Protein AF-A0A8S0GTN5-F1 (afdb_monomer)

Sequence (86 aa):
MLPYFLGCPSWSENAWREYLYPEDARPNDFLGLYCQVFNAVEGNTTFYARPAPGTVQRWAEIMPEHFRFTAKFPATSVTAATCASS

Radius of gyration: 13.86 Å; Cα contacts (8 Å, |Δi|>4): 83; chains: 1; bounding box: 37×36×32 Å

Structure (mmCIF, N/CA/C/O backbone):
data_AF-A0A8S0GTN5-F1
#
_entry.id   AF-A0A8S0GTN5-F1
#
loop_
_atom_site.group_PDB
_atom_site.id
_atom_site.type_symbol
_atom_site.label_atom_id
_atom_site.label_alt_id
_atom_site.label_comp_id
_atom_site.label_asym_id
_atom_site.label_entity_id
_atom_site.label_seq_id
_atom_site.pdbx_PDB_ins_code
_atom_site.Cartn_x
_atom_site.Cartn_y
_atom_site.Cartn_z
_atom_site.occupancy
_atom_site.B_iso_or_equiv
_atom_site.auth_seq_id
_atom_site.auth_comp_id
_atom_site.auth_asym_id
_atom_site.auth_atom_id
_atom_site.pdbx_PDB_model_num
ATOM 1 N N . MET A 1 1 ? -5.275 -15.502 14.805 1.00 60.22 1 MET A N 1
ATOM 2 C CA . MET A 1 1 ? -4.377 -14.416 14.357 1.00 60.22 1 MET A CA 1
ATOM 3 C C . MET A 1 1 ? -3.597 -13.941 15.571 1.00 60.22 1 MET A C 1
ATOM 5 O O . MET A 1 1 ? -4.195 -13.862 16.638 1.00 60.22 1 MET A O 1
ATOM 9 N N . LEU A 1 2 ? -2.287 -13.723 15.456 1.00 67.44 2 LEU A N 1
ATOM 10 C CA . LEU A 1 2 ? -1.482 -13.196 16.566 1.00 67.44 2 LEU A CA 1
ATOM 11 C C . LEU A 1 2 ? -1.898 -11.739 16.863 1.00 67.44 2 LEU A C 1
ATOM 13 O O . LEU A 1 2 ? -2.335 -11.055 15.938 1.00 67.44 2 LEU A O 1
ATOM 17 N N . PRO A 1 3 ? -1.775 -11.242 18.107 1.00 84.69 3 PRO A N 1
ATOM 18 C CA . PRO A 1 3 ? -2.296 -9.931 18.520 1.00 84.69 3 PRO A CA 1
ATOM 19 C C . PRO A 1 3 ? -1.438 -8.742 18.041 1.00 84.69 3 PRO A C 1
ATOM 21 O O . PRO A 1 3 ? -1.452 -7.681 18.660 1.00 84.69 3 PRO A O 1
ATOM 24 N N . TYR A 1 4 ? -0.662 -8.913 16.969 1.00 87.56 4 TYR A N 1
ATOM 25 C CA . TYR A 1 4 ? 0.327 -7.942 16.512 1.00 87.56 4 TYR A CA 1
ATOM 26 C C . TYR A 1 4 ? -0.000 -7.423 15.116 1.00 87.56 4 TYR A C 1
ATOM 28 O O . TYR A 1 4 ? -0.371 -8.184 14.219 1.00 87.56 4 TYR A O 1
ATOM 36 N N . PHE A 1 5 ? 0.202 -6.121 14.937 1.00 89.62 5 PHE A N 1
ATOM 37 C CA . PHE A 1 5 ? 0.159 -5.450 13.647 1.00 89.62 5 PHE A CA 1
ATOM 38 C C . PHE A 1 5 ? 1.588 -5.126 13.218 1.00 89.62 5 PHE A C 1
ATOM 40 O O . PHE A 1 5 ? 2.297 -4.401 13.912 1.00 89.62 5 PHE A O 1
ATOM 47 N N . LEU A 1 6 ? 2.013 -5.706 12.100 1.00 92.69 6 LEU A N 1
ATOM 48 C CA . LEU A 1 6 ? 3.337 -5.548 11.518 1.00 92.69 6 LEU A CA 1
ATOM 49 C C . LEU A 1 6 ? 3.210 -4.806 10.194 1.00 92.69 6 LEU A C 1
ATOM 51 O O . LEU A 1 6 ? 2.359 -5.130 9.363 1.00 92.69 6 LEU A O 1
ATOM 55 N N . GLY A 1 7 ? 4.074 -3.815 10.014 1.00 92.19 7 GLY A N 1
ATOM 56 C CA . GLY A 1 7 ? 4.056 -2.960 8.847 1.00 92.19 7 GLY A CA 1
ATOM 57 C C . GLY A 1 7 ? 5.205 -1.966 8.810 1.00 9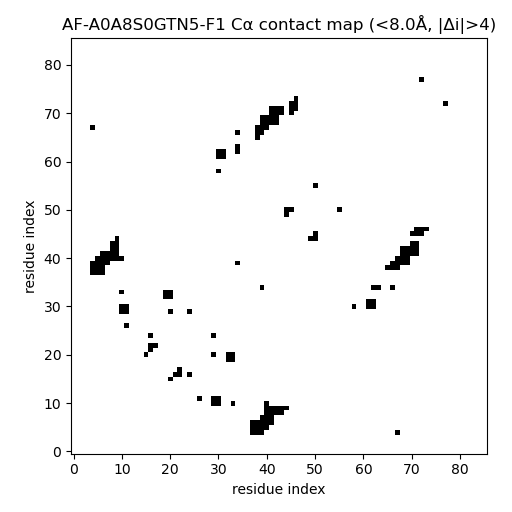2.19 7 GLY A C 1
ATOM 58 O O . GLY A 1 7 ? 5.998 -1.860 9.745 1.00 92.19 7 GLY A O 1
ATOM 59 N N . CYS A 1 8 ? 5.254 -1.221 7.716 1.00 91.44 8 CYS A N 1
ATOM 60 C CA . CYS A 1 8 ? 6.268 -0.241 7.380 1.00 91.44 8 CYS A CA 1
ATOM 61 C C . CYS A 1 8 ? 5.665 1.176 7.278 1.00 91.44 8 CYS A C 1
ATOM 63 O O . CYS A 1 8 ? 4.448 1.328 7.142 1.00 91.44 8 CYS A O 1
ATOM 65 N N . PRO A 1 9 ? 6.510 2.225 7.300 1.00 88.62 9 PRO A N 1
ATOM 66 C CA . PRO A 1 9 ? 6.115 3.634 7.134 1.00 88.62 9 PRO A CA 1
ATOM 67 C C . PRO A 1 9 ? 5.614 4.026 5.732 1.00 88.62 9 PRO A C 1
ATOM 69 O O . PRO A 1 9 ? 5.326 5.201 5.486 1.00 88.62 9 PRO A O 1
ATOM 72 N N . SER A 1 10 ? 5.582 3.082 4.793 1.00 89.25 10 SER A N 1
ATOM 73 C CA . SER A 1 10 ? 5.075 3.249 3.434 1.00 89.25 10 SER A CA 1
ATOM 74 C C . SER A 1 10 ? 4.880 1.871 2.801 1.00 89.25 10 SER A C 1
ATOM 76 O O . SER A 1 10 ? 5.498 0.903 3.236 1.00 89.25 10 SER A O 1
ATOM 78 N N . TRP A 1 11 ? 4.051 1.791 1.763 1.00 91.19 11 TRP A N 1
ATOM 79 C CA . TRP A 1 11 ? 3.973 0.639 0.856 1.00 91.19 11 TRP A CA 1
ATOM 80 C C . TRP A 1 11 ? 4.537 0.966 -0.537 1.00 91.19 11 TRP A C 1
ATOM 82 O O . TRP A 1 11 ? 4.716 0.079 -1.365 1.00 91.19 11 TRP A O 1
ATOM 92 N N . SER A 1 12 ? 4.814 2.237 -0.832 1.00 89.94 12 SER A N 1
ATOM 93 C CA . SER A 1 12 ? 5.201 2.697 -2.167 1.00 89.94 12 SER A CA 1
ATOM 94 C C . SER A 1 12 ? 6.718 2.815 -2.339 1.00 89.94 12 SER A C 1
ATOM 96 O O . SER A 1 12 ? 7.205 3.849 -2.794 1.00 89.94 12 SER A O 1
ATOM 98 N N . GLU A 1 13 ? 7.465 1.789 -1.933 1.00 89.19 13 GLU A N 1
ATOM 99 C CA . GLU A 1 13 ? 8.928 1.772 -2.012 1.00 89.19 13 GLU A CA 1
ATOM 100 C C . GLU A 1 13 ? 9.399 0.966 -3.232 1.00 89.19 13 GLU A C 1
ATOM 102 O O . GLU A 1 13 ? 9.105 -0.222 -3.361 1.00 89.19 13 GLU A O 1
ATOM 107 N N . ASN A 1 14 ? 10.130 1.612 -4.146 1.00 88.62 14 ASN A N 1
ATOM 108 C CA . ASN A 1 14 ? 10.611 0.961 -5.369 1.00 88.62 14 ASN A CA 1
ATOM 109 C C . ASN A 1 14 ? 11.764 -0.005 -5.095 1.00 88.62 14 ASN A C 1
ATOM 111 O O . ASN A 1 14 ? 11.926 -0.964 -5.846 1.00 88.62 14 ASN A O 1
ATOM 115 N N . ALA A 1 15 ? 12.528 0.208 -4.020 1.00 90.50 15 ALA A N 1
ATOM 116 C CA . ALA A 1 15 ? 13.612 -0.689 -3.623 1.00 90.50 15 ALA A CA 1
ATOM 117 C C . ALA A 1 15 ? 13.134 -2.108 -3.256 1.00 90.50 15 ALA A C 1
ATOM 119 O O . ALA A 1 15 ? 13.950 -3.007 -3.086 1.00 90.50 15 ALA A O 1
ATOM 120 N N . TRP A 1 16 ? 11.822 -2.321 -3.115 1.00 93.12 16 TRP A N 1
ATOM 121 C CA . TRP A 1 16 ? 11.241 -3.625 -2.798 1.00 93.12 16 TRP A CA 1
ATOM 122 C C . TRP A 1 16 ? 10.876 -4.467 -4.023 1.00 93.12 16 TRP A C 1
ATOM 124 O O . TRP A 1 16 ? 10.414 -5.601 -3.863 1.00 93.12 16 TRP A O 1
ATOM 134 N N . ARG A 1 17 ? 11.083 -3.944 -5.236 1.00 93.56 17 ARG A N 1
ATOM 135 C CA . ARG A 1 17 ? 11.035 -4.757 -6.459 1.00 93.56 17 ARG A CA 1
ATOM 136 C C . ARG A 1 17 ? 12.039 -5.901 -6.357 1.00 93.56 17 ARG A C 1
ATOM 138 O O . ARG A 1 17 ? 13.075 -5.750 -5.722 1.00 93.56 17 ARG A O 1
ATOM 145 N N . GLU A 1 18 ? 11.681 -7.043 -6.932 1.00 91.62 18 GLU A N 1
ATOM 146 C CA . GLU A 1 18 ? 12.428 -8.311 -6.898 1.00 91.62 18 GLU A CA 1
ATOM 147 C C . GLU A 1 18 ?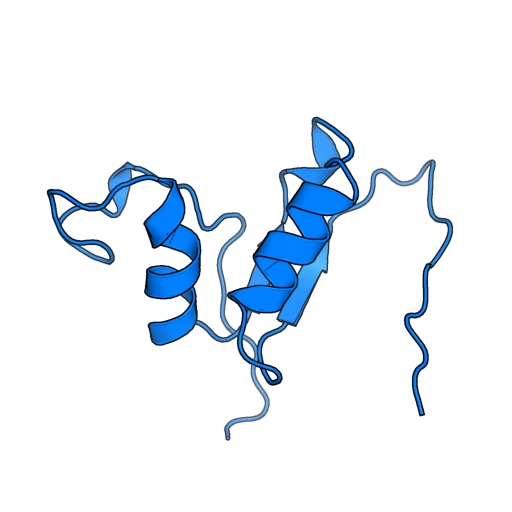 12.492 -9.004 -5.521 1.00 91.62 18 GLU A C 1
ATOM 149 O O . GLU A 1 18 ? 12.854 -10.177 -5.451 1.00 91.62 18 GLU A O 1
ATOM 154 N N . TYR A 1 19 ? 12.073 -8.337 -4.436 1.00 90.94 19 TYR A N 1
ATOM 155 C CA . TYR A 1 19 ? 12.027 -8.909 -3.084 1.00 90.94 19 TYR A CA 1
ATOM 156 C C . TYR A 1 19 ? 10.596 -9.107 -2.573 1.00 90.94 19 TYR A C 1
ATOM 158 O O . TYR A 1 19 ? 10.185 -10.226 -2.276 1.00 90.94 19 TYR A O 1
ATOM 166 N N . LEU A 1 20 ? 9.838 -8.013 -2.452 1.00 92.75 20 LEU A N 1
ATOM 167 C CA . LEU A 1 20 ? 8.444 -8.013 -1.994 1.00 92.75 20 LEU A CA 1
ATOM 168 C C . LEU A 1 20 ? 7.470 -7.91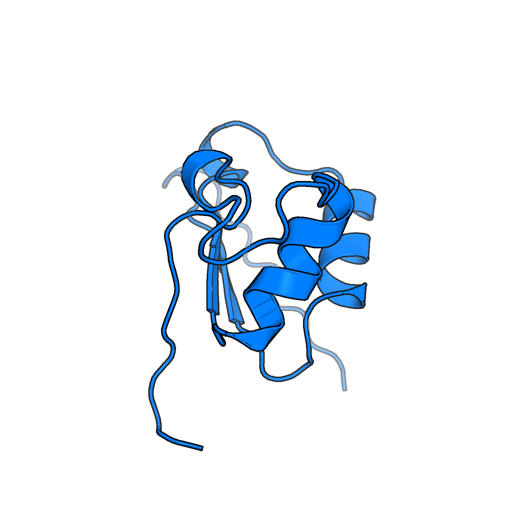1 -3.170 1.00 92.75 20 LEU A C 1
ATOM 170 O O . LEU A 1 20 ? 6.358 -8.430 -3.106 1.00 92.75 20 LEU A O 1
ATOM 174 N N . TYR A 1 21 ? 7.882 -7.220 -4.234 1.00 94.69 21 TYR A N 1
ATOM 175 C CA . TYR A 1 21 ? 7.085 -6.990 -5.433 1.00 94.69 21 TYR A CA 1
ATOM 176 C C . TYR A 1 21 ? 7.740 -7.656 -6.644 1.00 94.69 21 TYR A C 1
ATOM 178 O O . TYR A 1 21 ? 8.966 -7.627 -6.749 1.00 94.69 21 TYR A O 1
ATOM 186 N N . PRO A 1 22 ? 6.960 -8.195 -7.596 1.00 94.81 22 PRO A N 1
ATOM 187 C CA . PRO A 1 22 ? 7.483 -8.572 -8.906 1.00 94.81 22 PRO A CA 1
ATOM 188 C C . PRO A 1 22 ? 8.246 -7.418 -9.572 1.00 94.81 22 PRO A C 1
ATOM 190 O O . PRO A 1 22 ? 7.916 -6.246 -9.370 1.00 94.81 22 PRO A O 1
ATOM 193 N N . GLU A 1 23 ? 9.255 -7.748 -10.377 1.00 93.19 23 GLU A N 1
ATOM 194 C CA . GLU A 1 23 ? 10.091 -6.768 -11.087 1.00 93.19 23 GLU A CA 1
ATOM 195 C C . GLU A 1 23 ? 9.242 -5.799 -11.934 1.00 93.19 23 GLU A C 1
ATOM 197 O O . GLU A 1 23 ? 9.430 -4.580 -11.892 1.00 93.19 23 GLU A O 1
ATOM 202 N N . ASP A 1 24 ? 8.220 -6.330 -12.608 1.00 93.38 24 ASP A N 1
ATOM 203 C CA . ASP A 1 24 ? 7.303 -5.629 -13.509 1.00 93.38 24 ASP A CA 1
ATOM 204 C C . ASP A 1 24 ? 6.069 -5.018 -12.816 1.00 93.38 24 ASP A C 1
ATOM 206 O O . ASP A 1 24 ? 5.209 -4.424 -13.473 1.00 93.38 24 ASP A O 1
ATOM 210 N N . ALA A 1 25 ? 5.974 -5.104 -11.484 1.00 93.38 25 ALA A N 1
ATOM 211 C CA . ALA A 1 25 ? 4.812 -4.626 -10.742 1.00 93.38 25 ALA A CA 1
ATOM 212 C C . ALA A 1 25 ? 4.571 -3.123 -10.956 1.00 93.38 25 ALA A C 1
ATOM 214 O O . ALA A 1 25 ? 5.477 -2.289 -10.835 1.00 93.38 25 ALA A O 1
ATOM 215 N N . ARG A 1 26 ? 3.329 -2.725 -11.238 1.00 93.25 26 ARG A N 1
ATOM 216 C CA . ARG A 1 26 ? 3.010 -1.302 -11.414 1.00 93.25 26 ARG A CA 1
ATOM 217 C C . ARG A 1 26 ? 2.775 -0.662 -10.043 1.00 93.25 26 ARG A C 1
ATOM 219 O O . ARG A 1 26 ? 2.279 -1.333 -9.141 1.00 93.25 26 ARG A O 1
ATOM 226 N N . PRO A 1 27 ? 3.018 0.651 -9.876 1.00 89.31 27 PRO A N 1
ATOM 227 C CA . PRO A 1 27 ? 2.800 1.329 -8.593 1.00 89.31 27 PRO A CA 1
ATOM 228 C C . PRO A 1 27 ? 1.390 1.148 -8.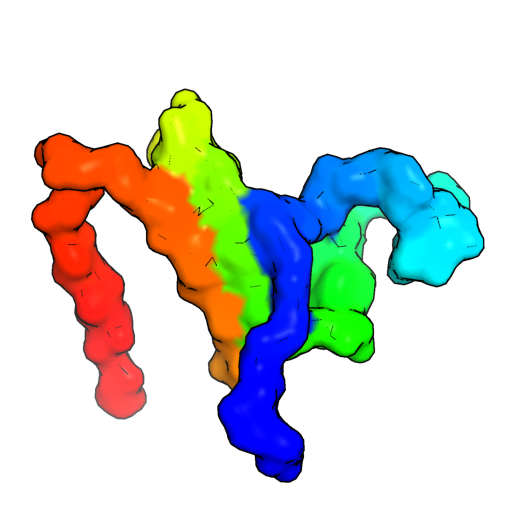005 1.00 89.31 27 PRO A C 1
ATOM 230 O O . PRO A 1 27 ? 1.227 1.069 -6.791 1.00 89.31 27 PRO A O 1
ATOM 233 N N . ASN A 1 28 ? 0.366 1.037 -8.859 1.00 89.69 28 ASN A N 1
ATOM 234 C CA . ASN A 1 28 ? -1.015 0.800 -8.424 1.00 89.69 28 ASN A CA 1
ATOM 235 C C . ASN A 1 28 ? -1.246 -0.604 -7.843 1.00 89.69 28 ASN A C 1
ATOM 237 O O . ASN A 1 28 ? -2.224 -0.794 -7.125 1.00 89.69 28 ASN A O 1
ATOM 241 N N . ASP A 1 29 ? -0.368 -1.561 -8.142 1.00 92.94 29 ASP A N 1
ATOM 242 C CA . ASP A 1 29 ? -0.463 -2.942 -7.669 1.00 92.94 29 ASP A CA 1
ATOM 243 C C . ASP A 1 29 ? 0.237 -3.114 -6.300 1.00 92.94 29 ASP A C 1
ATOM 245 O O . ASP A 1 29 ? -0.058 -4.051 -5.560 1.00 92.94 29 ASP A O 1
ATOM 249 N N . PHE A 1 30 ? 1.116 -2.177 -5.915 1.00 94.19 30 PHE A N 1
ATOM 250 C CA . PHE A 1 30 ? 1.943 -2.263 -4.703 1.00 94.19 30 PHE A CA 1
ATOM 251 C C . PHE A 1 30 ? 1.137 -2.417 -3.418 1.00 94.19 30 PHE A C 1
ATOM 253 O O . PHE A 1 30 ? 1.501 -3.225 -2.574 1.00 94.19 30 PHE A O 1
ATOM 260 N N . LEU A 1 31 ? 0.036 -1.676 -3.264 1.00 93.31 31 LEU A N 1
ATOM 261 C CA . LEU A 1 31 ? -0.784 -1.776 -2.056 1.00 93.31 31 LEU A CA 1
ATOM 262 C C . LEU A 1 31 ? -1.368 -3.187 -1.895 1.00 93.31 31 LEU A C 1
ATOM 264 O O . LEU A 1 31 ? -1.307 -3.760 -0.813 1.00 93.31 31 LEU A O 1
ATOM 268 N N . GLY A 1 32 ? -1.884 -3.759 -2.985 1.00 94.69 32 GLY A N 1
ATOM 269 C CA . GLY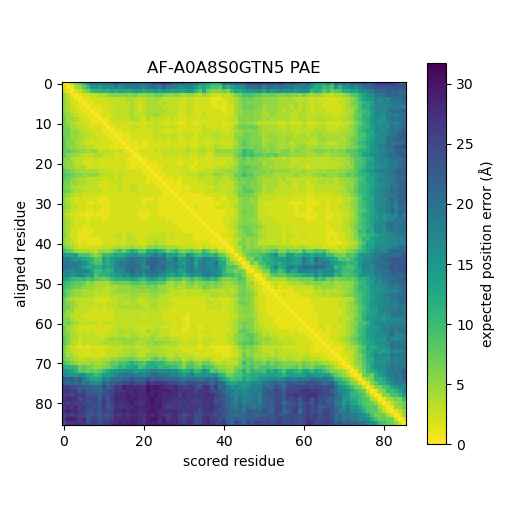 A 1 32 ? -2.446 -5.107 -2.970 1.00 94.69 32 GLY A CA 1
ATOM 270 C C . GLY A 1 32 ? -1.387 -6.170 -2.685 1.00 94.69 32 GLY A C 1
ATOM 271 O O . GLY A 1 32 ? -1.643 -7.087 -1.912 1.00 94.69 32 GLY A O 1
ATOM 272 N N . LEU A 1 33 ? -0.188 -6.029 -3.259 1.00 95.44 33 LEU A N 1
ATOM 273 C CA . LEU A 1 33 ? 0.947 -6.919 -2.986 1.00 95.44 33 LEU A CA 1
ATOM 274 C C . LEU A 1 33 ? 1.415 -6.807 -1.530 1.00 95.44 33 LEU A C 1
ATOM 276 O O . LEU A 1 33 ? 1.632 -7.810 -0.858 1.00 95.44 33 LEU A O 1
ATOM 280 N N . TYR A 1 34 ? 1.504 -5.587 -1.011 1.00 95.31 34 TYR A N 1
ATOM 281 C CA . TYR A 1 34 ? 1.909 -5.316 0.362 1.00 95.31 34 TYR A CA 1
ATOM 282 C C . TYR A 1 34 ? 0.951 -5.949 1.387 1.00 95.31 34 TYR A C 1
ATOM 284 O O . TYR A 1 34 ? 1.398 -6.575 2.351 1.00 95.31 34 TYR A O 1
ATOM 292 N N . CYS A 1 35 ? -0.364 -5.855 1.156 1.00 94.38 35 CYS A N 1
ATOM 293 C CA . CYS A 1 35 ? -1.393 -6.455 2.015 1.00 94.38 35 CYS A CA 1
ATOM 294 C C . CYS A 1 35 ? -1.354 -7.993 2.071 1.00 94.38 35 CYS A C 1
ATOM 296 O O . CYS A 1 35 ? -1.993 -8.575 2.944 1.00 94.38 35 CYS A O 1
ATOM 298 N N . GLN A 1 36 ? -0.630 -8.665 1.168 1.00 93.75 36 GLN A N 1
ATOM 299 C CA . GLN A 1 36 ? -0.456 -10.124 1.220 1.00 93.75 36 GLN A CA 1
ATOM 300 C C . GLN A 1 36 ? 0.582 -10.554 2.263 1.00 93.75 36 GLN A C 1
ATOM 302 O O . GLN A 1 36 ? 0.568 -11.701 2.703 1.00 93.75 36 GLN A O 1
ATOM 307 N N . VAL A 1 37 ? 1.479 -9.645 2.658 1.00 93.75 37 VAL A N 1
ATOM 308 C CA . VAL A 1 37 ? 2.605 -9.936 3.558 1.00 93.75 37 VAL A CA 1
ATOM 309 C C . VAL A 1 37 ? 2.421 -9.268 4.917 1.00 93.75 37 VAL A C 1
ATOM 311 O O . VAL A 1 37 ? 2.709 -9.868 5.952 1.00 93.75 37 VAL A O 1
ATOM 314 N N . PHE A 1 38 ? 1.908 -8.039 4.926 1.00 93.56 38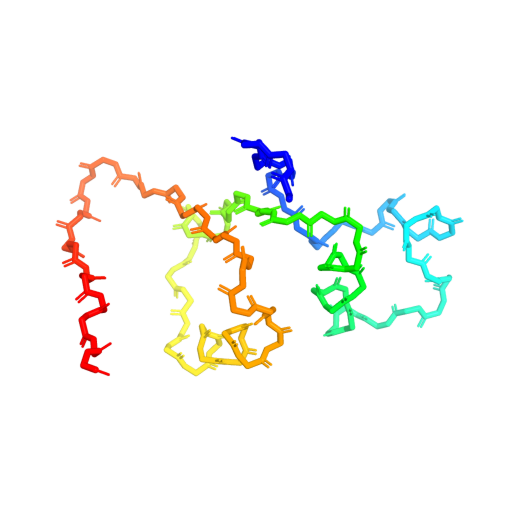 PHE A N 1
ATOM 315 C CA . PHE A 1 38 ? 1.707 -7.242 6.131 1.00 93.56 38 PHE A CA 1
ATOM 316 C C . PHE A 1 38 ? 0.224 -7.042 6.433 1.00 93.56 38 PHE A C 1
ATOM 318 O O . PHE A 1 38 ? -0.618 -7.029 5.539 1.00 93.56 38 PHE A O 1
ATOM 325 N N . ASN A 1 39 ? -0.093 -6.824 7.709 1.00 92.88 39 ASN A N 1
ATOM 326 C CA . ASN A 1 39 ? -1.454 -6.541 8.173 1.00 92.88 39 ASN A CA 1
ATOM 327 C C . ASN A 1 39 ? -1.642 -5.089 8.639 1.00 92.88 39 ASN A C 1
ATOM 329 O O . ASN A 1 39 ? -2.738 -4.721 9.066 1.00 92.88 39 ASN A O 1
ATOM 333 N N . ALA A 1 40 ? -0.599 -4.261 8.559 1.00 93.12 40 ALA A N 1
ATOM 334 C CA . ALA A 1 40 ? -0.714 -2.835 8.789 1.00 93.12 40 ALA A CA 1
ATOM 335 C C . ALA A 1 40 ? 0.258 -2.010 7.944 1.00 93.12 40 ALA A C 1
ATOM 337 O O . ALA A 1 40 ? 1.274 -2.501 7.446 1.00 93.12 40 ALA A O 1
ATOM 338 N N . VAL A 1 41 ? -0.045 -0.723 7.810 1.00 91.94 41 VAL A N 1
ATOM 339 C CA . VAL A 1 41 ? 0.876 0.264 7.246 1.00 91.94 41 VAL A CA 1
ATOM 340 C C . VAL A 1 41 ? 0.731 1.592 7.967 1.00 91.94 41 VAL A C 1
ATOM 342 O O . VAL A 1 41 ? -0.377 2.021 8.298 1.00 91.94 41 VAL A O 1
ATOM 345 N N . GLU A 1 42 ? 1.855 2.252 8.209 1.00 88.25 42 GLU A N 1
ATOM 346 C CA . GLU A 1 42 ? 1.865 3.627 8.678 1.00 88.25 42 GLU A CA 1
ATOM 347 C C . GLU A 1 42 ? 1.922 4.539 7.448 1.00 88.25 42 GLU A C 1
ATOM 349 O O . GLU A 1 42 ? 2.913 4.575 6.731 1.00 88.25 42 GLU A O 1
ATOM 354 N N . GLY A 1 43 ? 0.839 5.253 7.157 1.00 75.12 43 GLY A N 1
ATOM 355 C CA . GLY A 1 43 ? 0.781 6.189 6.043 1.00 75.12 43 GLY A CA 1
ATOM 356 C C . GLY A 1 43 ? 1.479 7.501 6.392 1.00 75.12 43 GLY A C 1
ATOM 357 O O . GLY A 1 43 ? 0.870 8.374 7.008 1.00 75.12 43 GLY A O 1
ATOM 358 N N . ASN A 1 44 ? 2.730 7.678 5.957 1.00 67.19 44 ASN A N 1
ATOM 359 C CA . ASN A 1 44 ? 3.429 8.971 6.038 1.00 67.19 44 ASN A CA 1
ATOM 360 C C . ASN A 1 44 ? 3.034 9.956 4.930 1.00 67.19 44 ASN A C 1
ATOM 362 O O . ASN A 1 44 ? 3.421 11.121 4.950 1.00 67.19 44 ASN A O 1
ATOM 366 N N . THR A 1 45 ? 2.227 9.530 3.961 1.00 54.25 45 THR A N 1
ATOM 367 C CA . THR A 1 45 ? 1.758 10.394 2.872 1.00 54.25 45 THR A CA 1
ATOM 368 C C . THR A 1 45 ? 0.849 11.528 3.358 1.00 54.25 45 THR A C 1
ATOM 370 O O . THR A 1 45 ? 0.857 12.596 2.750 1.00 54.25 45 THR A O 1
ATOM 373 N N . THR A 1 46 ? 0.137 11.365 4.484 1.00 52.78 46 THR A N 1
ATOM 374 C CA . THR A 1 46 ? -0.655 12.448 5.107 1.00 52.78 46 THR A CA 1
ATOM 375 C C . THR A 1 46 ? 0.191 13.585 5.675 1.00 52.78 46 THR A C 1
ATOM 377 O O . THR A 1 46 ? -0.353 14.654 5.941 1.00 52.78 46 THR A O 1
ATOM 380 N N . PHE A 1 47 ? 1.505 13.396 5.831 1.00 50.22 47 PHE A N 1
ATOM 381 C CA . PHE A 1 47 ? 2.413 14.454 6.275 1.00 50.22 47 PHE A CA 1
ATOM 382 C C . PHE A 1 47 ? 2.715 15.481 5.170 1.00 50.22 47 PHE A C 1
ATOM 384 O O . PHE A 1 47 ? 2.993 16.636 5.481 1.00 50.22 47 PHE A O 1
ATOM 391 N N . TYR A 1 48 ? 2.635 15.081 3.893 1.00 51.38 48 TYR A N 1
ATOM 392 C CA . TYR A 1 48 ? 3.014 15.924 2.748 1.00 51.38 48 TYR A CA 1
ATOM 393 C C . TYR A 1 48 ? 1.814 16.459 1.957 1.00 51.38 48 TYR A C 1
ATOM 395 O O . TYR A 1 48 ? 1.878 17.567 1.428 1.00 51.38 48 TYR A O 1
ATOM 403 N N . ALA A 1 49 ? 0.711 15.707 1.884 1.00 61.78 49 ALA A N 1
ATOM 404 C CA . ALA A 1 49 ? -0.530 16.164 1.266 1.00 61.78 49 ALA A CA 1
ATOM 405 C C . ALA A 1 49 ? -1.735 15.397 1.822 1.00 61.78 49 ALA A C 1
ATOM 407 O O . ALA A 1 49 ? -1.681 14.187 2.039 1.00 61.78 49 ALA A O 1
ATOM 408 N N . ARG A 1 50 ? -2.865 16.089 2.004 1.00 71.44 50 ARG A N 1
ATOM 409 C CA . ARG A 1 50 ? -4.138 15.431 2.313 1.00 71.44 50 ARG A CA 1
ATOM 410 C C . ARG A 1 50 ? -4.612 14.682 1.056 1.00 71.44 50 ARG A C 1
ATOM 412 O O . ARG A 1 50 ? -4.904 15.356 0.066 1.00 71.44 50 ARG A O 1
ATOM 419 N N . PRO A 1 51 ? -4.694 13.337 1.057 1.00 77.38 51 PRO A N 1
ATOM 420 C CA . PRO A 1 51 ? -5.163 12.601 -0.112 1.00 77.38 51 PRO A CA 1
ATOM 421 C C . PRO A 1 51 ? -6.610 12.988 -0.434 1.00 77.38 51 PRO A C 1
ATOM 423 O O . PRO A 1 51 ? -7.404 13.296 0.461 1.00 77.38 51 PRO A O 1
ATOM 426 N N . ALA A 1 52 ? -6.960 12.979 -1.719 1.00 84.00 52 ALA A N 1
ATOM 427 C CA . ALA A 1 52 ? -8.340 13.194 -2.131 1.00 84.00 52 ALA A CA 1
ATOM 428 C C . ALA A 1 52 ? -9.234 12.058 -1.588 1.00 84.00 52 ALA A C 1
ATOM 430 O O . ALA A 1 52 ? -8.774 10.915 -1.512 1.00 84.00 52 ALA A O 1
ATOM 431 N N . PRO A 1 53 ? -10.516 12.321 -1.264 1.00 84.94 53 PRO A N 1
ATOM 432 C CA . PRO A 1 53 ? -11.423 11.291 -0.753 1.00 84.94 53 PRO A CA 1
ATOM 433 C C . PRO A 1 53 ? -11.496 10.041 -1.641 1.00 84.94 53 PRO A C 1
ATOM 435 O O . PRO A 1 53 ? -11.442 8.927 -1.132 1.00 84.94 53 PRO A O 1
ATOM 438 N N . GLY A 1 54 ? -11.511 10.215 -2.969 1.00 87.88 54 GLY A N 1
ATOM 439 C CA . GLY A 1 54 ? -11.526 9.092 -3.915 1.00 87.88 54 GLY A CA 1
ATOM 440 C C . GLY A 1 54 ? -10.261 8.225 -3.872 1.00 87.88 54 GLY A C 1
ATOM 441 O O . GLY A 1 54 ? -10.326 7.023 -4.106 1.00 87.88 54 GLY A O 1
ATOM 442 N N . THR A 1 55 ? -9.108 8.801 -3.518 1.00 86.00 55 THR A N 1
ATOM 443 C CA . THR A 1 55 ? -7.868 8.038 -3.321 1.00 86.00 55 THR A CA 1
ATOM 444 C C . THR A 1 55 ? -7.962 7.161 -2.076 1.00 86.00 55 THR A C 1
ATOM 446 O O . THR A 1 55 ? -7.611 5.987 -2.132 1.00 86.00 55 THR A O 1
ATOM 449 N N . VAL A 1 56 ? -8.480 7.712 -0.973 1.00 86.81 56 VAL A N 1
ATOM 450 C CA . VAL A 1 56 ? -8.683 6.963 0.278 1.00 86.81 56 VAL A CA 1
ATOM 451 C C . VAL A 1 56 ? -9.698 5.840 0.079 1.00 86.81 56 VAL A C 1
ATOM 453 O O . VAL A 1 56 ? -9.459 4.722 0.526 1.00 86.81 56 VAL A O 1
ATOM 456 N N . GLN A 1 57 ? -10.789 6.109 -0.642 1.00 89.62 57 GLN A N 1
ATOM 457 C CA . GLN A 1 57 ? -11.789 5.097 -0.978 1.00 89.62 57 GLN A CA 1
ATOM 458 C C . GLN A 1 57 ? -11.173 3.939 -1.770 1.00 89.62 57 GLN A C 1
ATOM 460 O O . GLN A 1 57 ? -11.343 2.783 -1.397 1.00 89.62 57 GLN A O 1
ATOM 465 N N . ARG A 1 58 ? -10.373 4.239 -2.799 1.00 89.88 58 ARG A N 1
ATOM 466 C CA . ARG A 1 58 ? -9.676 3.207 -3.574 1.00 89.88 58 ARG A CA 1
ATOM 467 C C . ARG A 1 58 ? -8.729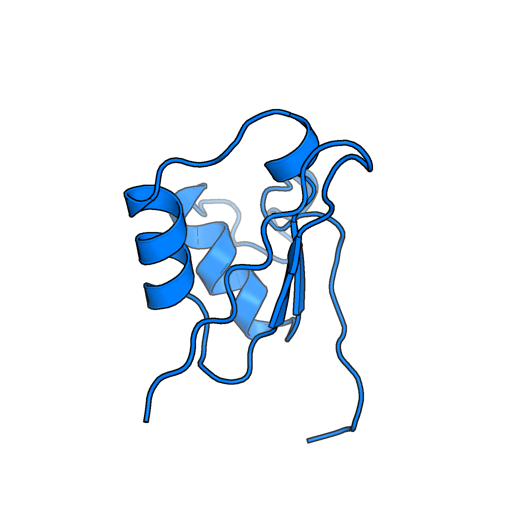 2.367 -2.715 1.00 89.88 58 ARG A C 1
ATOM 469 O O . ARG A 1 58 ? -8.603 1.170 -2.940 1.00 89.88 58 ARG A O 1
ATOM 476 N N . TRP A 1 59 ? -8.036 2.971 -1.750 1.00 90.75 59 TRP A N 1
ATOM 477 C CA . TRP A 1 59 ? -7.199 2.203 -0.825 1.00 90.75 59 TRP A CA 1
ATOM 478 C C . TRP A 1 59 ? -8.032 1.272 0.050 1.00 90.75 59 TRP A C 1
ATOM 480 O O . TRP A 1 59 ? -7.662 0.113 0.201 1.00 90.75 59 TRP A O 1
ATOM 490 N N . ALA A 1 60 ? -9.163 1.754 0.569 1.00 90.00 60 ALA A N 1
ATOM 491 C CA . ALA A 1 60 ? -10.084 0.947 1.364 1.00 90.00 60 ALA A CA 1
ATOM 492 C C . ALA A 1 60 ? -10.669 -0.236 0.570 1.00 90.00 60 ALA A C 1
ATOM 494 O O . ALA A 1 60 ? -10.858 -1.301 1.138 1.00 90.00 60 ALA A O 1
ATOM 495 N N . GLU A 1 61 ? -10.900 -0.078 -0.736 1.00 93.94 61 GLU A N 1
ATOM 496 C CA . GLU A 1 61 ? -11.351 -1.166 -1.620 1.00 93.94 61 GLU A CA 1
ATOM 497 C C . GLU A 1 61 ? -10.278 -2.246 -1.852 1.00 93.94 61 GLU A C 1
ATOM 499 O O . GLU A 1 61 ? -10.609 -3.396 -2.130 1.00 93.94 61 GLU A O 1
ATOM 504 N N . ILE A 1 62 ? -8.993 -1.887 -1.757 1.00 93.88 62 ILE A N 1
ATOM 505 C CA . ILE A 1 62 ? -7.865 -2.812 -1.958 1.00 93.88 62 ILE A CA 1
A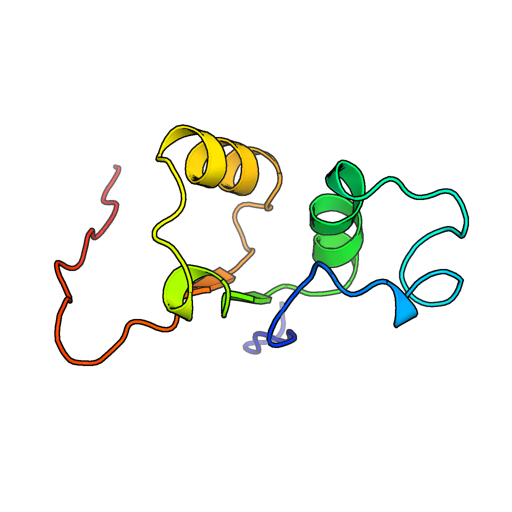TOM 506 C C . ILE A 1 62 ? -7.466 -3.495 -0.643 1.00 93.88 62 ILE A C 1
ATOM 508 O O . ILE A 1 62 ? -7.083 -4.665 -0.642 1.00 93.88 62 ILE A O 1
ATOM 512 N N . MET A 1 63 ? -7.506 -2.763 0.472 1.00 93.00 63 MET A N 1
ATOM 513 C CA . MET A 1 63 ? -7.098 -3.265 1.781 1.00 93.00 63 MET A CA 1
ATOM 514 C C . MET A 1 63 ? -8.123 -4.275 2.325 1.00 93.00 63 MET A C 1
ATOM 516 O O . MET A 1 63 ? -9.310 -3.963 2.400 1.00 93.00 63 MET A O 1
ATOM 520 N N . PRO A 1 64 ? -7.691 -5.463 2.780 1.00 92.06 64 PRO A N 1
ATOM 521 C CA . PRO A 1 64 ? -8.575 -6.397 3.471 1.00 92.06 64 PRO A CA 1
ATOM 522 C C . PRO A 1 64 ? -9.182 -5.796 4.747 1.00 92.06 64 PRO A C 1
ATOM 524 O O . PRO A 1 64 ? -8.545 -4.998 5.427 1.00 92.06 64 PRO A O 1
ATOM 527 N N . GLU A 1 65 ? -10.362 -6.265 5.158 1.00 90.00 65 GLU A N 1
ATOM 528 C CA . GLU A 1 65 ? -11.088 -5.772 6.349 1.00 90.00 65 GLU A CA 1
ATOM 529 C C . GLU A 1 65 ? -10.259 -5.809 7.656 1.00 90.00 65 GLU A C 1
ATOM 531 O O . GLU A 1 65 ? -10.374 -4.957 8.545 1.00 90.00 65 GLU A O 1
ATOM 536 N N . HIS A 1 66 ? -9.373 -6.797 7.784 1.00 87.75 66 HIS A N 1
ATOM 537 C CA . HIS A 1 66 ? -8.506 -6.962 8.952 1.00 87.75 66 HIS A CA 1
ATOM 538 C C . HIS A 1 66 ? -7.243 -6.088 8.908 1.00 87.75 66 HIS A C 1
ATOM 540 O O . HIS A 1 66 ? -6.522 -6.005 9.904 1.00 87.75 66 HIS A O 1
ATOM 546 N N . PHE A 1 67 ? -6.960 -5.450 7.774 1.00 91.81 67 PHE A N 1
ATOM 547 C CA . PHE A 1 67 ? -5.798 -4.596 7.601 1.00 91.81 67 PHE A CA 1
ATOM 548 C C . PHE A 1 67 ? -5.976 -3.290 8.385 1.00 91.81 67 PHE A C 1
ATOM 550 O O . PHE A 1 67 ? -7.094 -2.803 8.590 1.00 91.81 67 PHE A O 1
ATOM 557 N N . ARG A 1 68 ? -4.875 -2.721 8.882 1.00 90.19 68 ARG A N 1
ATOM 558 C CA . ARG A 1 68 ? -4.900 -1.473 9.654 1.00 90.19 68 ARG A CA 1
ATOM 559 C C . ARG A 1 68 ? -4.044 -0.399 9.005 1.00 90.19 68 ARG A C 1
ATOM 561 O O . ARG A 1 68 ? -2.852 -0.572 8.779 1.00 90.19 68 ARG A O 1
ATOM 568 N N . PHE A 1 69 ? -4.668 0.742 8.749 1.00 87.94 69 PHE A N 1
ATOM 569 C CA . PHE A 1 69 ? -3.997 1.930 8.251 1.00 87.94 69 PHE A CA 1
ATOM 570 C C . PHE A 1 69 ? -3.802 2.931 9.389 1.00 87.94 69 PHE A C 1
ATOM 572 O O . PHE A 1 69 ? -4.774 3.385 9.993 1.00 87.94 69 PHE A O 1
ATOM 579 N N . THR A 1 70 ? -2.553 3.298 9.661 1.00 85.25 70 THR A N 1
ATOM 580 C CA . THR A 1 70 ? -2.204 4.276 10.694 1.00 85.25 70 THR A CA 1
ATOM 581 C C . THR A 1 70 ? -1.727 5.556 10.025 1.00 85.25 70 THR A C 1
ATOM 583 O O . THR A 1 70 ? -0.609 5.624 9.526 1.00 85.25 70 THR A O 1
ATOM 586 N N . ALA A 1 71 ? -2.568 6.587 9.999 1.00 75.81 71 ALA A N 1
ATOM 587 C CA . ALA A 1 71 ? -2.178 7.893 9.478 1.00 75.81 71 ALA A CA 1
ATOM 588 C C . ALA A 1 71 ? -1.389 8.675 10.532 1.00 75.81 71 ALA A C 1
ATOM 590 O O . ALA A 1 71 ? -1.864 8.865 11.655 1.00 75.81 71 ALA A O 1
ATOM 591 N N . LYS A 1 72 ? -0.217 9.195 10.161 1.00 67.31 72 LYS A N 1
ATOM 592 C CA . LYS A 1 72 ? 0.429 10.241 10.955 1.00 67.31 72 LYS A CA 1
ATOM 593 C C . LYS A 1 72 ? -0.169 11.597 10.579 1.00 67.31 72 LYS A C 1
ATOM 595 O O . LYS A 1 72 ? -0.125 11.994 9.413 1.00 67.31 72 LYS A O 1
ATOM 600 N N . PHE A 1 73 ? -0.725 12.298 11.566 1.00 60.06 73 PHE A N 1
ATOM 601 C CA . PHE A 1 73 ? -1.232 13.662 11.415 1.00 60.06 73 PHE A CA 1
ATOM 602 C C . PHE A 1 73 ? -0.249 14.658 12.047 1.00 60.06 73 PHE A C 1
ATOM 604 O O . PHE A 1 73 ? 0.222 14.406 13.160 1.00 60.06 73 PHE A O 1
ATOM 611 N N . PRO A 1 74 ? 0.057 15.794 11.393 1.00 53.41 74 PRO A N 1
ATOM 612 C CA . PRO A 1 74 ? 0.726 16.895 12.072 1.00 53.41 74 PRO A CA 1
ATOM 613 C C . PRO A 1 74 ? -0.164 17.391 13.222 1.00 53.41 74 PRO A C 1
ATOM 615 O O . PRO A 1 74 ? -1.386 17.469 13.084 1.00 53.41 74 PRO A O 1
ATOM 618 N N . ALA A 1 75 ? 0.446 17.734 14.360 1.00 56.41 75 ALA A N 1
ATOM 619 C CA . ALA A 1 75 ? -0.230 18.027 15.632 1.00 56.41 75 ALA A CA 1
ATOM 620 C C . ALA A 1 75 ? -1.267 19.177 15.593 1.00 56.41 75 ALA A C 1
ATOM 622 O O . ALA A 1 75 ? -1.956 19.418 16.579 1.00 56.41 75 ALA A O 1
ATOM 623 N N . THR A 1 76 ? -1.394 19.888 14.471 1.00 47.78 76 THR A N 1
ATOM 624 C CA . THR A 1 76 ? -2.229 21.088 14.321 1.00 47.78 76 THR A CA 1
ATOM 625 C C . THR A 1 76 ? -3.587 20.820 13.652 1.00 47.78 76 THR A C 1
ATOM 627 O O . THR A 1 76 ? -4.425 21.714 13.614 1.00 47.78 76 THR A O 1
ATOM 630 N N . SER A 1 77 ? -3.869 19.610 13.155 1.00 46.41 77 SER A N 1
ATOM 631 C CA . SER A 1 77 ? -5.156 19.326 12.496 1.00 46.41 77 SER A CA 1
ATOM 632 C C . SER A 1 77 ? -5.618 17.881 12.691 1.00 46.41 77 SER A C 1
ATOM 634 O O . SER A 1 77 ? -5.418 17.033 11.823 1.00 46.41 77 SER A O 1
ATOM 636 N N . VAL A 1 78 ? -6.276 17.606 13.821 1.00 41.94 78 VAL A N 1
ATOM 637 C CA . VAL A 1 78 ? -7.103 16.406 14.016 1.00 41.94 78 VAL A CA 1
ATOM 638 C C . VAL A 1 78 ? -8.567 16.836 14.069 1.00 41.94 78 VAL A C 1
ATOM 640 O O . VAL A 1 78 ? -9.024 17.450 15.027 1.00 41.94 78 VAL A O 1
ATOM 643 N N . THR A 1 79 ? -9.319 16.484 13.030 1.00 36.09 79 THR A N 1
ATOM 644 C CA . THR A 1 79 ? -10.740 16.166 13.178 1.00 36.09 79 THR A CA 1
ATOM 645 C C . THR A 1 79 ? -10.815 14.660 12.999 1.00 36.09 79 THR A C 1
ATOM 647 O O . THR A 1 79 ? -10.611 14.149 11.900 1.00 36.09 79 THR A O 1
ATOM 650 N N . ALA A 1 80 ? -10.987 13.944 14.108 1.00 34.00 80 ALA A N 1
ATOM 651 C CA . ALA A 1 80 ? -11.126 12.499 14.117 1.00 34.00 80 ALA A CA 1
ATOM 652 C C . ALA A 1 80 ? -12.392 12.118 13.336 1.00 34.00 80 ALA A C 1
ATOM 654 O O . ALA A 1 80 ? -13.507 12.301 13.817 1.00 34.00 80 ALA A O 1
ATOM 655 N N . ALA A 1 81 ? -12.228 11.618 12.113 1.00 36.03 81 ALA A N 1
ATOM 656 C CA . ALA A 1 81 ? -13.302 10.939 11.407 1.00 36.03 81 ALA A CA 1
ATOM 657 C C . ALA A 1 81 ? -13.339 9.491 11.906 1.00 36.03 81 ALA A C 1
ATOM 659 O O . ALA A 1 81 ? -12.695 8.603 11.352 1.00 36.03 81 ALA A O 1
ATOM 660 N N . THR A 1 82 ? -14.062 9.265 12.999 1.00 29.89 82 THR A N 1
ATOM 661 C CA . THR A 1 82 ? -14.491 7.925 13.397 1.00 29.89 82 THR A CA 1
ATOM 662 C C . THR A 1 82 ? -15.491 7.452 12.348 1.00 29.89 82 THR A C 1
ATOM 664 O O . THR A 1 82 ? -16.621 7.933 12.303 1.00 29.89 82 THR A O 1
ATOM 667 N N . CYS A 1 83 ? -15.073 6.554 11.457 1.00 27.42 83 CYS A N 1
ATOM 668 C CA . CYS A 1 83 ? -16.004 5.878 10.563 1.00 27.42 83 CYS A CA 1
ATOM 669 C C . CYS A 1 83 ? -16.780 4.861 11.411 1.00 27.42 83 CYS A C 1
ATOM 671 O O . CYS A 1 83 ? -16.276 3.788 11.732 1.00 27.42 83 CYS A O 1
ATOM 673 N N . ALA A 1 84 ? -17.961 5.269 11.870 1.00 35.50 84 ALA A N 1
ATOM 674 C CA . ALA A 1 84 ? -18.963 4.385 12.435 1.00 35.50 84 ALA A CA 1
ATOM 675 C C . ALA A 1 84 ? -19.883 3.914 11.302 1.00 35.50 84 ALA A C 1
ATOM 677 O O . ALA A 1 84 ? -20.461 4.728 10.583 1.00 35.50 84 ALA A O 1
ATOM 678 N N . SER A 1 85 ? -20.023 2.605 11.145 1.00 34.59 85 SER A N 1
ATOM 679 C CA . SER A 1 85 ? -21.140 1.938 10.458 1.00 34.59 85 SER A CA 1
ATOM 680 C C . SER A 1 85 ? -21.184 0.534 11.069 1.00 34.59 85 SER A C 1
ATOM 682 O O . SER A 1 85 ? -20.172 -0.156 11.017 1.00 34.59 85 SER A O 1
ATOM 684 N N . SER A 1 86 ? -22.109 0.269 12.000 1.00 34.22 86 SER A N 1
ATOM 685 C CA . SER A 1 86 ? -23.463 -0.282 11.770 1.00 34.22 86 SER A CA 1
ATOM 686 C C . SER A 1 86 ? -23.431 -1.744 11.350 1.00 34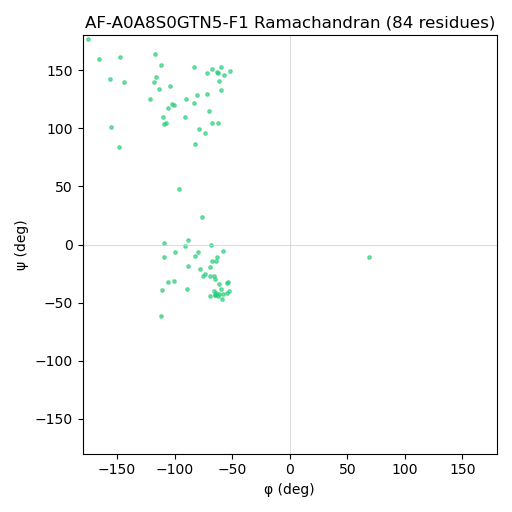.22 86 SER A C 1
ATOM 688 O O . SER A 1 86 ? -22.940 -2.012 10.238 1.00 34.22 86 SER A O 1
#

pLDDT: mean 78.82, std 20.08, range [27.42, 95.44]

Foldseek 3Di:
DPPDFDEEQDQQDLVCDPPQHDVPDDSLCSLLSRLVPGQEYEDPVQVPDDDDPVVVVSSVVSHDPSHYYHYDHDPPDDPDPPPDDD

Mean predicted aligned error: 8.59 Å

Secondary structure (DSSP, 8-state):
--S-----S-S--GGGBTTTB-TT--GGGHHHHHTTT-SEEEEGGGGT----HHHHHHHHHHS-TT-EEEE---TT----------

Solvent-accessible surface area (backbone atoms only — not comparable to full-atom values): 5609 Å² total; per-residue (Å²): 131,76,101,70,79,48,65,41,67,61,64,89,58,74,86,36,44,74,74,76,35,59,76,84,61,50,82,88,49,34,60,54,52,45,59,75,80,32,45,28,34,33,38,54,60,52,68,81,47,80,75,56,70,70,57,54,51,53,48,58,75,58,48,58,91,84,46,43,80,43,74,50,66,62,97,86,66,84,80,85,80,75,86,80,77,135